Protein AF-A0A966RPW6-F1 (afdb_monomer_lite)

Sequence (92 aa):
MKILHRLGYYLGGFSVGLIFLAFIFNGKKTSCNYSPSARVKNDLLQKKIQIDSALLQRNPKITIEMVKEWINSGDINFSKSDTKRDSCRLYQ

Radius of gyration: 22.58 Å; chains: 1; bounding box: 54×27×57 Å

Secondary structure (DSSP, 8-state):
--HHHHHHHHHHHHHHHHHHHHHHHTT-------SHHHHHHHHHHHS-----HHHHHH-TT--HHHHHHHHHHS---GGGSB---SSS-B--

Foldseek 3Di:
DDVVVVVVVVVVVVVVVVVVVCVVCVPDPDDPQPDPFSVVLVVVVVDDDDDDPVVCVVPVPDDPVVVNVCSVPDGWDPVPWQPPDPDDTGTD

pLDDT: mean 89.42, std 6.55, range [68.06, 97.06]

Structure (mmCIF, N/CA/C/O backbone):
data_AF-A0A966RPW6-F1
#
_entry.id   AF-A0A966RPW6-F1
#
loop_
_atom_site.group_PDB
_atom_site.id
_atom_site.type_symbol
_atom_site.label_atom_id
_atom_site.label_alt_id
_atom_site.label_comp_id
_atom_site.label_asym_id
_atom_site.label_entity_id
_atom_site.label_seq_id
_atom_site.pdbx_PDB_ins_code
_atom_site.Cartn_x
_atom_site.Cartn_y
_atom_site.Cartn_z
_atom_site.occupancy
_atom_site.B_iso_or_equiv
_atom_site.auth_seq_id
_atom_site.auth_comp_id
_atom_site.auth_asym_id
_atom_site.auth_atom_id
_atom_site.pdbx_PDB_model_num
ATOM 1 N N . MET A 1 1 ? -36.613 -1.721 32.662 1.00 68.06 1 MET A N 1
ATOM 2 C CA . MET A 1 1 ? -35.271 -1.228 32.267 1.00 68.06 1 MET A CA 1
ATOM 3 C C . MET A 1 1 ? -35.441 -0.024 31.349 1.00 68.06 1 MET A C 1
ATOM 5 O O . MET A 1 1 ? -36.148 -0.149 30.358 1.00 68.06 1 MET A O 1
ATOM 9 N N . LYS A 1 2 ? -34.862 1.141 31.672 1.00 86.75 2 LYS A N 1
ATOM 10 C CA . LYS A 1 2 ? -34.927 2.327 30.796 1.00 86.75 2 LYS A CA 1
ATOM 11 C C . LYS A 1 2 ? -34.105 2.070 29.523 1.00 86.75 2 LYS A C 1
ATOM 13 O O . LYS A 1 2 ? -33.014 1.509 29.608 1.00 86.75 2 LYS A O 1
ATOM 18 N N . ILE A 1 3 ? -34.604 2.499 28.363 1.00 89.31 3 ILE A N 1
ATOM 19 C CA . ILE A 1 3 ? -33.959 2.324 27.042 1.00 89.31 3 ILE A CA 1
ATOM 20 C C . ILE A 1 3 ? -32.510 2.838 27.043 1.00 89.31 3 ILE A C 1
ATOM 22 O O . ILE A 1 3 ? -31.626 2.211 26.466 1.00 89.31 3 ILE A O 1
ATOM 26 N N . LEU A 1 4 ? -32.254 3.919 27.784 1.00 88.88 4 LEU A N 1
ATOM 27 C CA . LEU A 1 4 ? -30.934 4.530 27.922 1.00 88.88 4 LEU A CA 1
ATOM 28 C C . LEU A 1 4 ? -29.889 3.589 28.545 1.00 88.88 4 LEU A C 1
ATOM 30 O O . LEU A 1 4 ? -28.752 3.548 28.089 1.00 88.88 4 LEU A O 1
ATOM 34 N N . HIS A 1 5 ? -30.271 2.787 29.544 1.00 88.62 5 HIS A N 1
ATOM 35 C CA . HIS A 1 5 ? -29.347 1.827 30.160 1.00 88.62 5 HIS A CA 1
ATOM 36 C C . HIS A 1 5 ? -28.996 0.712 29.177 1.00 88.62 5 HIS A C 1
ATOM 38 O O . HIS A 1 5 ? -27.839 0.327 29.060 1.00 88.62 5 HIS A O 1
ATOM 44 N N . ARG A 1 6 ? -29.987 0.235 28.415 1.00 91.19 6 ARG A N 1
ATOM 45 C CA . ARG A 1 6 ? -29.777 -0.777 27.377 1.00 91.19 6 ARG A CA 1
ATOM 46 C C . ARG A 1 6 ? -28.822 -0.269 26.289 1.00 91.19 6 ARG A C 1
ATOM 48 O O . ARG A 1 6 ? -27.919 -1.000 25.897 1.00 91.19 6 ARG A O 1
ATOM 55 N N . LEU A 1 7 ? -28.982 0.983 25.856 1.00 93.94 7 LEU A N 1
ATOM 56 C CA . LEU A 1 7 ? -28.070 1.624 24.907 1.00 93.94 7 LEU A CA 1
ATOM 57 C C . LEU A 1 7 ? -26.650 1.760 25.480 1.00 93.94 7 LEU A C 1
ATOM 59 O O . LEU A 1 7 ? -25.688 1.437 24.790 1.00 93.94 7 LEU A O 1
ATOM 63 N N . GLY A 1 8 ? -26.520 2.166 26.747 1.00 93.75 8 GLY A N 1
ATOM 64 C CA . GLY A 1 8 ? -25.231 2.268 27.435 1.00 93.75 8 GLY A CA 1
ATOM 65 C C . GLY A 1 8 ? -24.468 0.940 27.482 1.00 93.75 8 GLY A C 1
ATOM 66 O O . GLY A 1 8 ? -23.283 0.909 27.158 1.00 93.75 8 GLY A O 1
ATOM 67 N N . TYR A 1 9 ? -25.147 -0.170 27.791 1.00 93.19 9 TYR A N 1
ATOM 68 C CA . TYR A 1 9 ? -24.520 -1.498 27.776 1.00 93.19 9 TYR A CA 1
ATOM 69 C C . TYR A 1 9 ? -24.034 -1.908 26.376 1.00 93.19 9 TYR A C 1
ATOM 71 O O . TYR A 1 9 ? -22.932 -2.443 26.249 1.00 93.19 9 TYR A O 1
ATOM 79 N N . TYR A 1 10 ? -24.803 -1.622 25.318 1.00 94.50 10 TYR A N 1
ATOM 80 C CA . TYR A 1 10 ? -24.376 -1.911 23.944 1.00 94.50 10 TYR A CA 1
ATOM 81 C C . TYR A 1 10 ? -23.192 -1.045 23.500 1.00 94.50 10 TYR A C 1
ATOM 83 O O . TYR A 1 10 ? -22.243 -1.571 22.921 1.00 94.50 10 TYR A O 1
ATOM 91 N N . LEU A 1 11 ? -23.207 0.257 23.803 1.00 95.75 11 LEU A N 1
ATOM 92 C CA . LEU A 1 11 ? -22.107 1.164 23.462 1.00 95.75 11 LEU A CA 1
ATOM 93 C C . LEU A 1 11 ? -20.831 0.843 24.246 1.00 95.75 11 LEU A C 1
ATOM 95 O O . LEU A 1 11 ? -19.739 0.949 23.689 1.00 95.75 11 LEU A O 1
ATOM 99 N N . GLY A 1 12 ? -20.955 0.397 25.499 1.00 96.25 12 GLY A N 1
ATOM 100 C CA . GLY A 1 12 ? -19.825 -0.072 26.300 1.00 96.25 12 GLY A CA 1
ATOM 101 C C . GLY A 1 12 ? -19.133 -1.273 25.654 1.00 96.25 12 GLY A C 1
ATOM 102 O O . GLY A 1 12 ? -17.933 -1.224 25.386 1.00 96.25 12 GLY A O 1
ATOM 103 N N . GLY A 1 13 ? -19.898 -2.317 25.317 1.00 94.88 13 GLY A N 1
ATOM 104 C CA . GLY A 1 13 ? -19.365 -3.490 24.615 1.00 94.88 13 GLY A CA 1
ATOM 105 C C . GLY A 1 13 ? -18.780 -3.151 23.239 1.00 94.88 13 GLY A C 1
ATOM 106 O O . GLY A 1 13 ? -17.696 -3.619 22.894 1.00 94.88 13 GLY A O 1
ATOM 107 N N . PHE A 1 14 ? -19.449 -2.280 22.479 1.00 96.25 14 PHE A N 1
ATOM 108 C CA . PHE A 1 14 ? -18.965 -1.807 21.181 1.00 96.25 14 PHE A CA 1
ATOM 109 C C . PHE A 1 14 ? -17.630 -1.057 21.292 1.00 96.25 14 PHE A C 1
ATOM 111 O O . PHE A 1 14 ? -16.712 -1.318 20.518 1.00 96.25 14 PHE A O 1
ATOM 118 N N . SER A 1 15 ? -17.488 -0.186 22.294 1.00 97.06 15 SER A N 1
ATOM 119 C CA . SER A 1 15 ? -16.257 0.580 22.534 1.00 97.06 15 SER A CA 1
ATOM 120 C C . SER A 1 15 ? -15.076 -0.334 22.859 1.00 97.06 15 SER A C 1
ATOM 122 O O . SER A 1 15 ? -13.996 -0.169 22.297 1.00 97.06 15 SER A O 1
ATOM 124 N N . VAL A 1 16 ? -15.289 -1.349 23.704 1.00 96.62 16 VAL A N 1
ATOM 125 C CA . VAL A 1 16 ? -14.265 -2.366 24.002 1.00 96.62 16 VAL A CA 1
ATOM 126 C C . VAL A 1 16 ? -13.875 -3.137 22.735 1.00 96.62 16 VAL A C 1
ATOM 128 O O . VAL A 1 16 ? -12.688 -3.347 22.482 1.00 96.62 16 VAL A O 1
ATOM 131 N N . GLY A 1 17 ? -14.854 -3.493 21.897 1.00 95.81 17 GLY A N 1
ATOM 132 C CA . GLY A 1 17 ? -14.608 -4.127 20.601 1.00 95.81 17 GLY A CA 1
ATOM 133 C C . GLY A 1 17 ? -13.759 -3.269 19.657 1.00 95.81 17 GLY A C 1
ATOM 134 O O . GLY A 1 17 ? -12.838 -3.787 19.028 1.00 95.81 17 GLY A O 1
ATOM 135 N N . LEU A 1 18 ? -14.009 -1.956 19.595 1.00 95.62 18 LEU A N 1
ATOM 136 C CA . LEU A 1 18 ? -13.215 -1.029 18.781 1.00 95.62 18 LEU A CA 1
ATOM 137 C C . LEU A 1 18 ? -11.768 -0.907 19.266 1.00 95.62 18 LEU A C 1
ATOM 139 O O . LEU A 1 18 ? -10.862 -0.872 18.437 1.00 95.62 18 LEU A O 1
ATOM 143 N N . ILE A 1 19 ? -11.537 -0.882 20.583 1.00 95.44 19 ILE A N 1
ATOM 144 C CA . ILE A 1 19 ? -10.179 -0.862 21.148 1.00 95.44 19 ILE A CA 1
ATOM 145 C C . ILE A 1 19 ? -9.421 -2.117 20.703 1.00 95.44 19 ILE A C 1
ATOM 147 O O . ILE A 1 19 ? -8.318 -2.020 20.168 1.00 95.44 19 ILE A O 1
ATOM 151 N N . PHE A 1 20 ? -10.030 -3.295 20.854 1.00 94.56 20 PHE A N 1
ATOM 152 C CA . PHE A 1 20 ? -9.415 -4.559 20.445 1.00 94.56 20 PHE A CA 1
ATOM 153 C C . PHE A 1 20 ? -9.136 -4.615 18.934 1.00 94.56 20 PHE A C 1
ATOM 155 O O . PHE A 1 20 ? -8.051 -5.018 18.510 1.00 94.56 20 PHE A O 1
ATOM 162 N N . LEU A 1 21 ? -10.085 -4.150 18.117 1.00 92.00 21 LEU A N 1
ATOM 163 C CA . LEU A 1 21 ? -9.924 -4.049 16.668 1.00 92.00 21 LEU A CA 1
ATOM 164 C C . LEU A 1 21 ? -8.753 -3.133 16.288 1.00 92.00 21 LEU A C 1
ATOM 166 O O . LEU A 1 21 ? -7.941 -3.498 15.436 1.00 92.00 21 LEU A O 1
ATOM 170 N N . ALA A 1 22 ? -8.640 -1.974 16.943 1.00 90.44 22 ALA A N 1
ATOM 171 C CA . ALA A 1 22 ? -7.543 -1.041 16.724 1.00 90.44 22 ALA A CA 1
ATOM 172 C C . ALA A 1 22 ? -6.194 -1.710 17.009 1.00 90.44 22 ALA A C 1
ATOM 174 O O . ALA A 1 22 ? -5.303 -1.622 16.172 1.00 90.44 22 ALA A O 1
ATOM 175 N N . PHE A 1 23 ? -6.057 -2.460 18.109 1.00 91.06 23 PHE A N 1
ATOM 176 C CA . PHE A 1 23 ? -4.829 -3.208 18.408 1.00 91.06 23 PHE A CA 1
ATOM 177 C C . PHE A 1 23 ? -4.463 -4.234 17.327 1.00 91.06 23 PHE A C 1
ATOM 179 O O . PHE A 1 23 ? -3.298 -4.317 16.943 1.00 91.06 23 PHE A O 1
ATOM 186 N N . ILE A 1 24 ? -5.434 -4.981 16.790 1.00 87.62 24 ILE A N 1
ATOM 187 C CA . ILE A 1 24 ? -5.183 -5.956 15.712 1.00 87.62 24 ILE A CA 1
ATOM 188 C C . ILE A 1 24 ? -4.705 -5.269 14.425 1.00 87.62 24 ILE A C 1
ATOM 190 O O . ILE A 1 24 ? -3.879 -5.821 13.689 1.00 87.62 24 ILE A O 1
ATOM 194 N N . PHE A 1 25 ? -5.232 -4.081 14.129 1.00 85.56 25 PHE A N 1
ATOM 195 C CA . PHE A 1 25 ? -4.874 -3.330 12.928 1.00 85.56 25 PHE A CA 1
ATOM 196 C C . PHE A 1 25 ? -3.641 -2.433 13.096 1.00 85.56 25 PHE A C 1
ATOM 198 O O . PHE A 1 25 ? -3.044 -2.078 12.081 1.00 85.56 25 PHE A O 1
ATOM 205 N N . ASN A 1 26 ? -3.192 -2.142 14.323 1.00 80.19 26 ASN A N 1
ATOM 206 C CA . ASN A 1 26 ? -2.074 -1.240 14.653 1.00 80.19 26 ASN A CA 1
ATOM 207 C C . ASN A 1 26 ? -0.669 -1.808 14.331 1.00 80.19 26 ASN A C 1
ATOM 209 O O . ASN A 1 26 ? 0.269 -1.725 15.115 1.00 80.19 26 ASN A O 1
ATOM 213 N N . GLY A 1 27 ? -0.524 -2.426 13.165 1.00 71.25 27 GLY A N 1
ATOM 214 C CA . GLY A 1 27 ? 0.705 -3.077 12.707 1.00 71.25 27 GLY A CA 1
ATOM 215 C C . GLY A 1 27 ? 0.524 -3.829 11.392 1.00 71.25 27 GLY A C 1
ATOM 216 O O . GLY A 1 27 ? 1.496 -4.136 10.702 1.00 71.25 27 GLY A O 1
ATOM 217 N N . LYS A 1 28 ? -0.724 -4.081 10.984 1.00 71.00 28 LYS A N 1
ATOM 218 C CA . LYS A 1 28 ? -1.032 -4.601 9.655 1.00 71.00 28 LYS A CA 1
ATOM 219 C C . LYS A 1 28 ? -1.268 -3.422 8.716 1.00 71.00 28 LYS A C 1
ATOM 221 O O . LYS A 1 28 ? -2.192 -2.643 8.928 1.00 71.00 28 LYS A O 1
ATOM 226 N N . LYS A 1 29 ? -0.478 -3.324 7.640 1.00 69.06 29 LYS A N 1
ATOM 227 C CA . LYS A 1 29 ? -0.726 -2.417 6.500 1.00 69.06 29 LYS A CA 1
ATOM 228 C C . LYS A 1 29 ? -1.972 -2.876 5.724 1.00 69.06 29 LYS A C 1
ATOM 230 O O . LYS A 1 29 ? -1.877 -3.326 4.587 1.00 69.06 29 LYS A O 1
ATOM 235 N N . THR A 1 30 ? -3.127 -2.864 6.385 1.00 68.50 30 THR A N 1
ATOM 236 C CA . THR A 1 30 ? -4.405 -3.292 5.818 1.00 68.50 30 THR A CA 1
ATOM 237 C C . THR A 1 30 ? -4.853 -2.252 4.800 1.00 68.50 30 THR A C 1
ATOM 239 O O . THR A 1 30 ? -5.245 -1.143 5.147 1.00 68.50 30 THR A O 1
ATOM 242 N N . SER A 1 31 ? -4.741 -2.586 3.517 1.00 70.06 31 SER A N 1
ATOM 243 C CA . SER A 1 31 ? -5.298 -1.771 2.446 1.00 70.06 31 SER A CA 1
ATOM 244 C C . SER A 1 31 ? -6.746 -2.191 2.196 1.00 70.06 31 SER A C 1
ATOM 246 O O . SER A 1 31 ? -7.044 -3.358 1.937 1.00 70.06 31 SER A O 1
ATOM 248 N N . CYS A 1 32 ? -7.673 -1.237 2.263 1.00 73.06 32 CYS A N 1
ATOM 249 C CA . CYS A 1 32 ? -9.081 -1.444 1.916 1.00 73.06 32 CYS A CA 1
ATOM 250 C C . CYS A 1 32 ? -9.270 -1.451 0.386 1.00 73.06 32 CYS A C 1
ATOM 252 O O . CYS A 1 32 ? -9.981 -0.618 -0.172 1.00 73.06 32 CYS A O 1
ATOM 254 N N . ASN A 1 33 ? -8.617 -2.387 -0.309 1.00 78.69 33 ASN A N 1
ATOM 255 C CA . ASN A 1 33 ? -8.664 -2.511 -1.769 1.00 78.69 33 ASN A CA 1
ATOM 256 C C . ASN A 1 33 ? -9.901 -3.306 -2.217 1.00 78.69 33 ASN A C 1
ATOM 258 O O . ASN A 1 33 ? -9.821 -4.482 -2.584 1.00 78.69 33 ASN A O 1
ATOM 262 N N . TYR A 1 34 ? -11.069 -2.664 -2.164 1.00 83.06 34 TYR A N 1
ATOM 263 C CA . TYR A 1 34 ? -12.339 -3.304 -2.520 1.00 83.06 34 TYR A CA 1
ATOM 264 C C . TYR A 1 34 ? -12.730 -3.133 -3.991 1.00 83.06 34 TYR A C 1
ATOM 266 O O . TYR A 1 34 ? -13.423 -4.001 -4.523 1.00 83.06 34 TYR A O 1
ATOM 274 N N . SER A 1 35 ? -12.273 -2.072 -4.667 1.00 89.75 35 SER A N 1
ATOM 275 C CA . SER A 1 35 ? -12.596 -1.872 -6.083 1.00 89.75 35 SER A CA 1
ATOM 276 C C . SER A 1 35 ? -11.820 -2.847 -6.983 1.00 89.75 35 SER A C 1
ATOM 278 O O . SER A 1 35 ? -10.684 -3.219 -6.660 1.00 89.75 35 SER A O 1
ATOM 280 N N . PRO A 1 36 ? -12.393 -3.260 -8.132 1.00 90.38 36 PRO A N 1
ATOM 281 C CA . PRO A 1 36 ? -11.701 -4.126 -9.083 1.00 90.38 36 PRO A CA 1
ATOM 282 C C . PRO A 1 36 ? -10.341 -3.568 -9.519 1.00 90.38 36 PRO A C 1
ATOM 284 O O . PRO A 1 36 ? -9.360 -4.311 -9.545 1.00 90.38 36 PRO A O 1
ATOM 287 N N . SER A 1 37 ? -10.250 -2.262 -9.794 1.00 92.38 37 SER A N 1
ATOM 288 C CA . SER A 1 37 ? -8.993 -1.627 -10.200 1.00 92.38 37 SER A CA 1
ATOM 289 C C . SER A 1 37 ? -7.965 -1.595 -9.068 1.00 92.38 37 SER A C 1
ATOM 291 O O . SER A 1 37 ? -6.817 -1.978 -9.285 1.00 92.38 37 SER A O 1
ATOM 293 N N . ALA A 1 38 ? -8.362 -1.255 -7.836 1.00 92.19 38 ALA A N 1
ATOM 294 C CA . ALA A 1 38 ? -7.456 -1.265 -6.684 1.00 92.19 38 ALA A CA 1
ATOM 295 C C . ALA A 1 38 ? -6.880 -2.662 -6.402 1.00 92.19 38 ALA A C 1
ATOM 297 O O . ALA A 1 38 ? -5.703 -2.789 -6.059 1.00 92.19 38 ALA A O 1
ATOM 298 N N . ARG A 1 39 ? -7.678 -3.724 -6.590 1.00 90.69 39 ARG A N 1
ATOM 299 C CA . ARG A 1 39 ? -7.200 -5.109 -6.449 1.00 90.69 39 ARG A CA 1
ATOM 300 C C . ARG A 1 39 ? -6.112 -5.449 -7.456 1.00 90.69 39 ARG A C 1
ATOM 302 O O . ARG A 1 39 ? -5.087 -5.999 -7.063 1.00 90.69 39 ARG A O 1
ATOM 309 N N . VAL A 1 40 ? -6.318 -5.112 -8.729 1.00 93.44 40 VAL A N 1
ATOM 310 C CA . VAL A 1 40 ? -5.327 -5.399 -9.774 1.00 93.44 40 VAL A CA 1
ATOM 311 C C . VAL A 1 40 ? -4.065 -4.566 -9.572 1.00 93.44 40 VAL A C 1
ATOM 313 O O . VAL A 1 40 ? -2.976 -5.127 -9.609 1.00 93.44 40 VAL A O 1
ATOM 316 N N . LYS A 1 41 ? -4.175 -3.266 -9.270 1.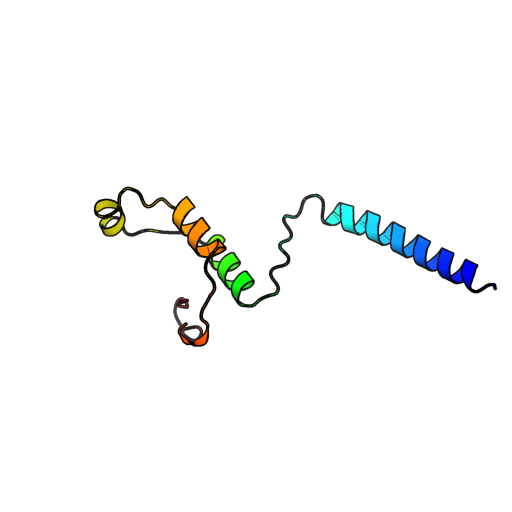00 93.12 41 LYS A N 1
ATOM 317 C CA . LYS A 1 41 ? -3.005 -2.431 -8.942 1.00 93.12 41 LYS A CA 1
ATOM 318 C C . LYS A 1 41 ? -2.183 -3.030 -7.808 1.00 93.12 41 LYS A C 1
ATOM 320 O O . LYS A 1 41 ? -0.966 -3.135 -7.912 1.00 93.12 41 LYS A O 1
ATOM 325 N N . ASN A 1 42 ? -2.848 -3.464 -6.739 1.00 91.69 42 ASN A N 1
ATOM 326 C CA . ASN A 1 42 ? -2.177 -4.081 -5.606 1.00 91.69 42 ASN A CA 1
ATOM 327 C C . ASN A 1 42 ? -1.479 -5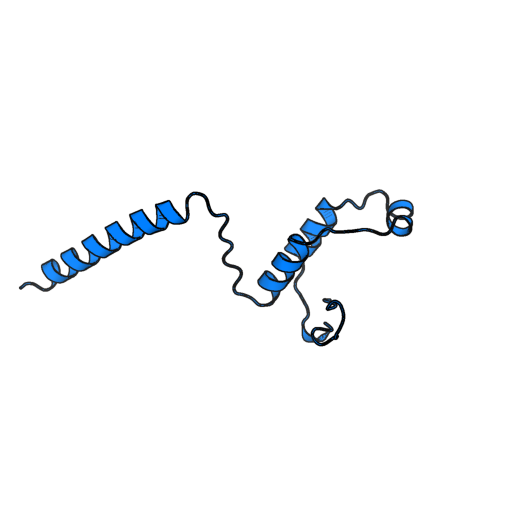.395 -5.991 1.00 91.69 42 ASN A C 1
ATOM 329 O O . ASN A 1 42 ? -0.349 -5.617 -5.567 1.00 91.69 42 ASN A O 1
ATOM 333 N N . ASP A 1 43 ? -2.111 -6.234 -6.817 1.00 91.25 43 ASP A N 1
ATOM 334 C CA . ASP A 1 43 ? -1.480 -7.448 -7.353 1.00 91.25 43 ASP A CA 1
ATOM 335 C C . ASP A 1 43 ? -0.251 -7.122 -8.222 1.00 91.25 43 ASP A C 1
ATOM 337 O O . ASP A 1 43 ? 0.788 -7.763 -8.079 1.00 91.25 43 ASP A O 1
ATOM 341 N N . LEU A 1 44 ? -0.319 -6.092 -9.073 1.00 92.25 44 LEU A N 1
ATOM 342 C CA . LEU A 1 44 ? 0.812 -5.652 -9.899 1.00 92.25 44 LEU A CA 1
ATOM 343 C C . LEU A 1 44 ? 1.981 -5.135 -9.048 1.00 92.25 44 LEU A C 1
ATOM 345 O O . LEU A 1 44 ? 3.128 -5.500 -9.294 1.00 92.25 44 LEU A O 1
ATOM 349 N N . LEU A 1 45 ? 1.700 -4.328 -8.023 1.00 91.94 45 LEU A N 1
ATOM 350 C CA . LEU A 1 45 ? 2.718 -3.729 -7.150 1.00 91.94 45 LEU A CA 1
ATOM 351 C C . LEU A 1 45 ? 3.403 -4.741 -6.223 1.00 91.94 45 LEU A C 1
ATOM 353 O O . LEU A 1 45 ? 4.514 -4.486 -5.756 1.00 91.94 45 LEU A O 1
ATOM 357 N N . GLN A 1 46 ? 2.759 -5.879 -5.957 1.00 90.56 46 GLN A N 1
ATOM 358 C CA . GLN A 1 4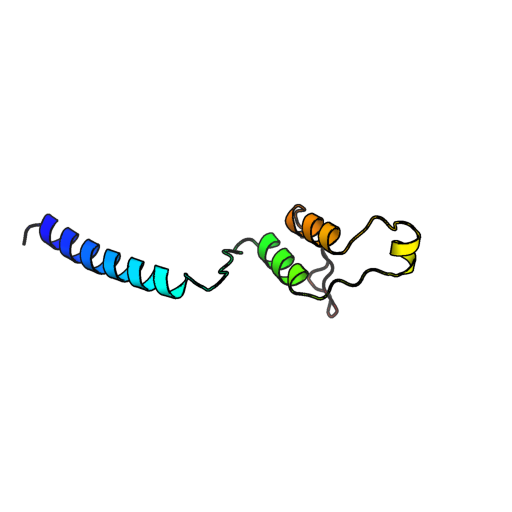6 ? 3.351 -6.987 -5.206 1.00 90.56 46 GLN A CA 1
ATOM 359 C C . GLN A 1 46 ? 4.318 -7.831 -6.052 1.00 90.56 46 GLN A C 1
ATOM 361 O O . GLN A 1 46 ? 5.139 -8.559 -5.493 1.00 90.56 46 GLN A O 1
ATOM 366 N N . LYS A 1 47 ? 4.256 -7.739 -7.387 1.00 90.62 47 LYS A N 1
ATOM 367 C CA . LYS A 1 47 ? 5.147 -8.476 -8.292 1.00 90.62 47 LYS A CA 1
ATOM 368 C C . LYS A 1 47 ? 6.452 -7.715 -8.532 1.00 90.62 47 LYS A C 1
ATOM 370 O O . LYS A 1 47 ? 6.526 -6.489 -8.456 1.00 90.62 47 LYS A O 1
ATOM 375 N N . LYS A 1 48 ? 7.510 -8.458 -8.868 1.00 90.94 48 LYS A N 1
ATOM 376 C CA . LYS A 1 48 ? 8.785 -7.873 -9.296 1.00 90.94 48 LYS A CA 1
ATOM 377 C C . LYS A 1 48 ? 8.608 -7.233 -10.674 1.00 90.94 48 LYS A C 1
ATOM 379 O O . LYS A 1 48 ? 8.376 -7.934 -11.654 1.00 90.94 48 LYS A O 1
ATOM 384 N N . ILE A 1 49 ? 8.758 -5.914 -10.744 1.00 90.69 49 ILE A N 1
ATOM 385 C CA . ILE A 1 49 ? 8.725 -5.164 -12.002 1.00 90.69 49 ILE A CA 1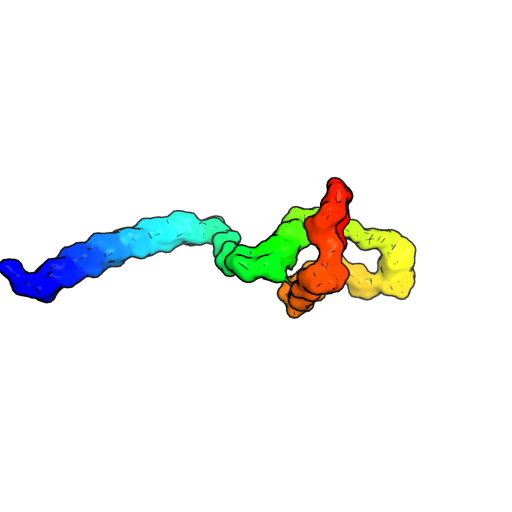
ATOM 386 C C . ILE A 1 49 ? 10.071 -5.352 -12.706 1.00 90.69 49 ILE A C 1
ATOM 388 O O . ILE A 1 49 ? 11.123 -5.061 -12.135 1.00 90.69 49 ILE A O 1
ATOM 392 N N . GLN A 1 50 ? 10.034 -5.851 -13.939 1.00 89.75 50 GLN A N 1
ATOM 393 C CA . GLN A 1 50 ? 11.196 -5.958 -14.816 1.00 89.75 50 GLN A CA 1
ATOM 394 C C . GLN A 1 50 ? 10.970 -5.066 -16.032 1.00 89.75 50 GLN A C 1
ATOM 396 O O . GLN A 1 50 ? 9.937 -5.160 -16.689 1.00 89.75 50 GLN A O 1
ATOM 401 N N . ILE A 1 51 ? 11.936 -4.192 -16.302 1.00 87.50 51 ILE A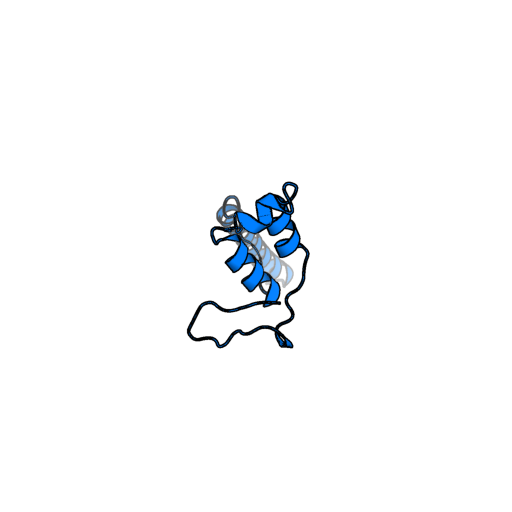 N 1
ATOM 402 C CA . ILE A 1 51 ? 11.934 -3.307 -17.465 1.00 87.50 51 ILE A CA 1
ATOM 403 C C . ILE A 1 51 ? 13.008 -3.826 -18.414 1.00 87.50 51 ILE A C 1
ATOM 405 O O . ILE A 1 51 ? 14.119 -4.135 -17.982 1.00 87.50 51 ILE A O 1
ATOM 409 N N . ASP A 1 52 ? 12.663 -3.933 -19.693 1.00 90.00 52 ASP A N 1
ATOM 410 C CA . ASP A 1 52 ? 13.605 -4.325 -20.736 1.00 90.00 52 ASP A CA 1
ATOM 411 C C . ASP A 1 52 ? 14.794 -3.346 -20.783 1.00 90.00 52 ASP A C 1
ATOM 413 O O . ASP A 1 52 ? 14.624 -2.121 -20.781 1.00 90.00 52 ASP A O 1
ATOM 417 N N . SER A 1 53 ? 16.010 -3.888 -20.847 1.00 85.62 53 SER A N 1
ATOM 418 C CA . SER A 1 53 ? 17.244 -3.109 -20.931 1.00 85.62 53 SER A CA 1
ATOM 419 C C . SER A 1 53 ? 17.276 -2.221 -22.178 1.00 85.62 53 SER A C 1
ATOM 421 O O . SER A 1 53 ? 17.793 -1.106 -22.114 1.00 85.62 53 SER A O 1
ATOM 423 N N . ALA A 1 54 ? 16.650 -2.642 -23.282 1.00 88.69 54 ALA A N 1
ATOM 424 C CA . ALA A 1 54 ? 16.540 -1.835 -24.496 1.00 88.69 54 ALA A CA 1
ATOM 425 C C . ALA A 1 54 ? 15.661 -0.580 -24.311 1.00 88.69 54 ALA A C 1
ATOM 427 O O . ALA A 1 54 ? 15.877 0.434 -24.983 1.00 88.69 54 ALA A O 1
ATOM 428 N N . LEU A 1 55 ? 14.676 -0.622 -23.405 1.00 85.19 55 LEU A N 1
ATOM 429 C CA . LEU A 1 55 ? 13.838 0.534 -23.068 1.00 85.19 55 LEU A CA 1
ATOM 430 C C . LEU A 1 55 ? 14.553 1.488 -22.114 1.00 85.19 55 LEU A C 1
ATOM 432 O O . LEU A 1 55 ? 14.449 2.702 -22.289 1.00 85.19 55 LEU A O 1
ATOM 436 N N . LEU A 1 56 ? 15.317 0.950 -21.161 1.00 86.00 56 LEU A N 1
ATOM 437 C CA . LEU A 1 56 ? 16.142 1.751 -20.253 1.00 86.00 56 LEU A CA 1
ATOM 438 C C . LEU A 1 56 ? 17.245 2.505 -21.003 1.00 86.00 56 LEU A C 1
ATOM 440 O O . LEU A 1 56 ? 17.505 3.662 -20.695 1.00 86.00 56 LEU A O 1
ATOM 444 N N . GLN A 1 57 ? 17.845 1.897 -22.033 1.00 85.94 57 GLN A N 1
ATOM 445 C CA . GLN A 1 57 ? 18.839 2.574 -22.874 1.00 85.94 57 GLN A CA 1
ATOM 446 C C . GLN A 1 57 ? 18.247 3.757 -23.651 1.00 85.94 57 GLN A C 1
ATOM 448 O O . GLN A 1 57 ? 18.890 4.796 -23.775 1.00 85.94 57 GLN A O 1
ATOM 453 N N . ARG A 1 58 ? 17.012 3.627 -24.156 1.00 88.38 58 ARG A N 1
ATOM 454 C CA . ARG A 1 58 ? 16.325 4.726 -24.857 1.00 88.38 58 ARG A CA 1
ATOM 455 C C . ARG A 1 58 ? 15.803 5.795 -23.905 1.00 88.38 58 ARG A C 1
ATOM 457 O O . ARG A 1 58 ? 15.766 6.964 -24.270 1.00 88.38 58 ARG A O 1
ATOM 464 N N . ASN A 1 59 ? 15.395 5.399 -22.703 1.00 85.69 59 ASN A N 1
ATOM 465 C CA . ASN A 1 59 ? 14.781 6.277 -21.715 1.00 85.69 59 ASN A CA 1
ATOM 466 C C . ASN A 1 59 ? 15.443 6.088 -20.341 1.00 85.69 59 ASN A C 1
ATOM 468 O O . ASN A 1 59 ? 14.823 5.538 -19.428 1.00 85.69 59 ASN A O 1
ATOM 472 N N . PRO A 1 60 ? 16.675 6.594 -20.152 1.00 82.06 60 PRO A N 1
ATOM 473 C CA . PRO A 1 60 ? 17.444 6.377 -18.923 1.00 82.06 60 PRO A CA 1
ATOM 474 C C . PRO A 1 60 ? 16.822 7.034 -1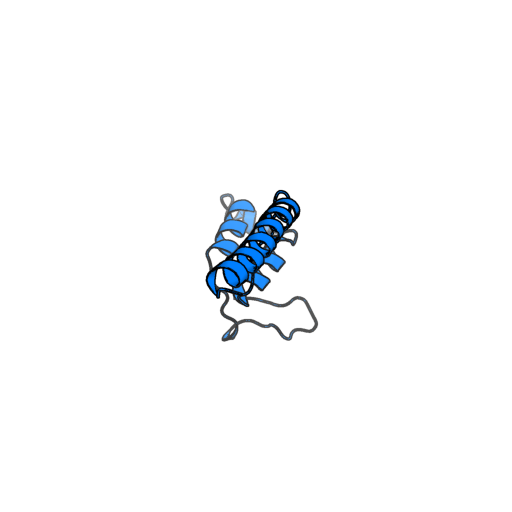7.684 1.00 82.06 60 PRO A C 1
ATOM 476 O O . PRO A 1 60 ? 17.223 6.749 -16.562 1.00 82.06 60 PRO A O 1
ATOM 479 N N . LYS A 1 61 ? 15.834 7.917 -17.875 1.00 87.00 61 LYS A N 1
ATOM 480 C CA . LYS A 1 61 ? 15.095 8.569 -16.789 1.00 87.00 61 LYS A CA 1
ATOM 481 C C . LYS A 1 61 ? 14.029 7.671 -16.159 1.00 87.00 61 LYS A C 1
ATOM 483 O O . LYS A 1 61 ? 13.500 8.048 -15.124 1.00 87.00 61 LYS A O 1
ATOM 488 N N . ILE A 1 62 ? 13.660 6.550 -16.786 1.00 87.38 62 ILE A N 1
ATOM 489 C CA . ILE A 1 62 ? 12.602 5.677 -16.268 1.00 87.38 62 ILE A CA 1
ATOM 490 C C . ILE A 1 62 ? 13.170 4.815 -15.145 1.00 87.38 62 ILE A C 1
ATOM 492 O O . ILE A 1 62 ? 13.985 3.925 -15.383 1.00 87.38 62 ILE A O 1
ATOM 496 N N . THR A 1 63 ? 12.671 5.036 -13.934 1.00 89.50 63 THR A N 1
ATOM 497 C CA . THR A 1 63 ? 12.992 4.214 -12.763 1.00 89.50 63 THR A CA 1
ATOM 498 C C . THR A 1 63 ? 11.795 3.353 -12.357 1.00 89.50 63 THR A C 1
ATOM 500 O O . THR A 1 63 ? 10.646 3.645 -12.694 1.00 89.50 63 THR A O 1
ATOM 503 N N . ILE A 1 64 ? 12.044 2.284 -11.600 1.00 90.12 64 ILE A N 1
ATOM 504 C CA . ILE A 1 64 ? 11.001 1.367 -11.115 1.00 90.12 64 ILE A CA 1
ATOM 505 C C . ILE A 1 64 ? 9.983 2.107 -10.232 1.00 90.12 64 ILE A C 1
ATOM 507 O O . ILE A 1 64 ? 8.790 1.812 -10.278 1.00 90.12 64 ILE A O 1
ATOM 511 N N . GLU A 1 65 ? 10.430 3.090 -9.455 1.00 91.88 65 GLU A N 1
ATOM 512 C CA . GLU A 1 65 ? 9.595 3.937 -8.602 1.00 91.88 65 GLU A CA 1
ATOM 513 C C . GLU A 1 65 ? 8.586 4.733 -9.432 1.00 91.88 65 GLU A C 1
ATOM 515 O O . GLU A 1 65 ? 7.415 4.795 -9.069 1.00 91.88 65 GLU A O 1
ATOM 520 N N . MET A 1 66 ? 9.005 5.259 -10.588 1.00 92.31 66 MET A N 1
ATOM 521 C CA . MET A 1 66 ? 8.106 5.972 -11.498 1.00 92.31 66 MET A CA 1
ATOM 522 C C . MET A 1 66 ? 7.030 5.046 -12.060 1.00 92.31 66 MET A C 1
ATOM 524 O O . MET A 1 66 ? 5.866 5.424 -12.125 1.00 92.31 66 MET A O 1
ATOM 528 N N . VAL A 1 67 ? 7.394 3.808 -12.408 1.00 92.00 67 VAL A N 1
ATOM 529 C CA . VAL A 1 67 ? 6.423 2.812 -12.884 1.00 92.00 67 VAL A CA 1
ATOM 530 C C . VAL A 1 67 ? 5.407 2.471 -11.793 1.00 92.00 67 VAL A C 1
ATOM 532 O O . VAL A 1 67 ? 4.213 2.383 -12.073 1.00 92.00 67 VAL A O 1
ATOM 535 N N . LYS A 1 68 ? 5.846 2.323 -10.537 1.00 93.56 68 LYS A N 1
ATOM 536 C CA . LYS A 1 68 ? 4.932 2.109 -9.402 1.00 93.56 68 LYS A CA 1
ATOM 537 C C . LYS A 1 68 ? 3.978 3.287 -9.214 1.00 93.56 68 LYS A C 1
ATOM 539 O O . LYS A 1 68 ? 2.794 3.068 -8.970 1.00 93.56 68 LYS A O 1
ATOM 544 N N . GLU A 1 69 ? 4.473 4.510 -9.371 1.00 94.00 69 GLU A N 1
ATOM 545 C CA . GLU A 1 69 ? 3.654 5.719 -9.281 1.00 94.00 69 GLU A CA 1
ATOM 546 C C . GLU A 1 69 ? 2.608 5.786 -10.404 1.00 94.00 69 GLU A C 1
ATOM 548 O O . GLU A 1 69 ? 1.439 6.094 -10.159 1.00 94.00 69 GLU A O 1
ATOM 553 N N . TRP A 1 70 ? 2.982 5.409 -11.628 1.00 92.69 70 TRP A N 1
ATOM 554 C CA . TRP A 1 70 ? 2.048 5.310 -12.754 1.00 92.69 70 TRP A CA 1
ATOM 555 C C . TRP A 1 70 ? 0.966 4.252 -12.523 1.00 92.69 70 TRP A C 1
ATOM 557 O O . TRP A 1 70 ? -0.204 4.509 -12.795 1.00 92.69 70 TRP A O 1
ATOM 567 N N . ILE A 1 71 ? 1.319 3.092 -11.959 1.00 93.38 71 ILE A N 1
ATOM 568 C CA . ILE A 1 71 ? 0.342 2.050 -11.600 1.00 93.38 71 ILE A CA 1
ATOM 569 C C . ILE A 1 71 ? -0.618 2.551 -10.509 1.00 93.38 71 ILE A C 1
ATOM 571 O O . ILE A 1 71 ? -1.821 2.295 -10.578 1.00 93.38 71 ILE A O 1
ATOM 575 N N . ASN A 1 72 ? -0.112 3.267 -9.502 1.00 91.88 72 ASN A N 1
ATOM 576 C CA . ASN A 1 72 ? -0.943 3.817 -8.430 1.00 91.88 72 ASN A CA 1
ATOM 577 C C . ASN A 1 72 ? -1.939 4.864 -8.951 1.00 91.88 72 ASN A C 1
ATOM 579 O O . ASN A 1 72 ? -3.118 4.818 -8.584 1.00 91.88 72 ASN A O 1
ATOM 583 N N . SER A 1 73 ? -1.483 5.766 -9.821 1.00 92.31 73 SER A N 1
ATOM 584 C CA . SER A 1 73 ? -2.257 6.913 -10.313 1.00 92.31 73 SER A CA 1
ATOM 585 C C . SER A 1 73 ? -3.211 6.597 -11.473 1.00 92.31 73 SER A C 1
ATOM 587 O O . SER A 1 73 ? -4.296 7.173 -11.521 1.00 92.31 73 SER A O 1
ATOM 589 N N . GLY A 1 74 ? -2.865 5.681 -12.383 1.00 90.56 74 GLY A N 1
ATOM 590 C CA . GLY A 1 74 ? -3.709 5.329 -13.539 1.00 90.56 74 GLY A CA 1
ATOM 591 C C . GLY A 1 74 ? -4.935 4.497 -13.158 1.00 90.56 74 GLY A C 1
ATOM 592 O O . GLY A 1 74 ? -4.920 3.860 -12.122 1.00 90.56 74 GLY A O 1
ATOM 593 N N . ASP A 1 75 ? -6.003 4.457 -13.953 1.00 92.50 75 ASP A N 1
ATOM 594 C CA . ASP A 1 75 ? -7.123 3.515 -13.747 1.00 92.50 75 ASP A CA 1
ATOM 595 C C . ASP A 1 75 ? -7.085 2.394 -14.790 1.00 92.50 75 ASP A C 1
ATOM 597 O O . ASP A 1 75 ? -6.477 2.551 -15.844 1.00 92.50 75 ASP A O 1
ATOM 601 N N . ILE A 1 76 ? -7.715 1.259 -14.488 1.00 93.56 76 ILE A N 1
ATOM 602 C CA . ILE A 1 76 ? -7.673 0.071 -15.343 1.00 93.56 76 ILE A CA 1
ATOM 603 C C . ILE A 1 76 ? -8.935 0.010 -16.188 1.00 93.56 76 ILE A C 1
ATOM 605 O O . ILE A 1 76 ? -10.053 -0.117 -15.680 1.00 93.56 76 ILE A O 1
ATOM 609 N N . ASN A 1 77 ? -8.751 0.027 -17.500 1.00 94.94 77 ASN A N 1
ATOM 610 C CA . ASN A 1 77 ? -9.812 -0.160 -18.463 1.00 94.94 77 ASN A CA 1
ATOM 611 C C . ASN A 1 77 ? -10.049 -1.655 -18.698 1.00 94.94 77 ASN A C 1
ATOM 613 O O . ASN A 1 77 ? -9.486 -2.283 -19.601 1.00 94.94 77 ASN A O 1
ATOM 617 N N . PHE A 1 78 ? -10.939 -2.235 -17.895 1.00 93.94 78 PHE A N 1
ATOM 618 C CA . PHE A 1 78 ? -11.301 -3.649 -18.005 1.00 93.94 78 PHE A CA 1
ATOM 619 C C . PHE A 1 78 ? -11.890 -4.029 -19.369 1.00 93.94 78 PHE A C 1
ATOM 621 O O . PHE A 1 78 ? -11.705 -5.163 -19.799 1.00 93.94 78 PHE A O 1
ATOM 628 N N . SER A 1 79 ? -12.536 -3.095 -20.074 1.00 94.56 79 SER A N 1
ATOM 629 C CA . SER A 1 79 ? -13.105 -3.347 -21.404 1.00 94.56 79 SER A CA 1
ATOM 630 C C . SER A 1 79 ? -12.038 -3.570 -22.475 1.00 94.56 79 SER A C 1
ATOM 632 O O . SER A 1 79 ? -12.308 -4.233 -23.472 1.00 94.56 79 SER A O 1
ATOM 634 N N . LYS A 1 80 ? -10.833 -3.023 -22.280 1.00 94.38 80 LYS A N 1
ATOM 635 C CA . LYS A 1 80 ? -9.687 -3.206 -23.184 1.00 94.38 80 LYS A CA 1
ATOM 636 C C . LYS A 1 80 ? -8.648 -4.198 -22.654 1.00 94.38 80 LYS A C 1
ATOM 638 O O . LYS A 1 80 ? -7.649 -4.455 -23.317 1.00 94.38 80 LYS A O 1
ATOM 643 N N . SER A 1 81 ? -8.873 -4.739 -21.459 1.00 94.19 81 SER A N 1
ATOM 644 C CA . SER A 1 81 ? -7.953 -5.658 -20.791 1.00 94.19 81 SER A CA 1
ATOM 645 C C . SER A 1 81 ? -8.253 -7.112 -21.160 1.00 94.19 81 SER A C 1
ATOM 647 O O . SER A 1 81 ? -9.409 -7.533 -21.195 1.00 94.19 81 SER A O 1
ATOM 649 N N . ASP A 1 82 ? -7.207 -7.916 -21.339 1.00 94.56 82 ASP A N 1
ATOM 650 C CA . ASP A 1 82 ? -7.324 -9.362 -21.522 1.00 94.56 82 ASP A CA 1
ATOM 651 C C . ASP A 1 82 ? -7.187 -10.075 -20.172 1.00 94.56 82 ASP A C 1
ATOM 653 O O . ASP A 1 82 ? -6.101 -10.429 -19.700 1.00 94.56 82 ASP A O 1
ATOM 657 N N . THR A 1 83 ? -8.336 -10.248 -19.522 1.00 91.81 83 THR A N 1
ATOM 658 C CA . THR A 1 83 ? -8.443 -10.866 -18.194 1.00 91.81 83 THR A CA 1
ATOM 659 C C . THR A 1 83 ? -8.636 -12.383 -18.237 1.00 91.81 83 THR A C 1
ATOM 661 O O . THR A 1 83 ? -8.554 -13.024 -17.185 1.00 91.81 83 THR A O 1
ATOM 664 N N . LYS A 1 84 ? -8.888 -12.955 -19.424 1.00 91.88 84 LYS A N 1
ATOM 665 C CA . LYS A 1 84 ? -9.275 -14.364 -19.613 1.00 91.88 84 LYS A CA 1
ATOM 666 C C . LYS A 1 84 ? -8.182 -15.232 -20.233 1.00 91.88 84 LYS A C 1
ATOM 668 O O . LYS A 1 84 ? -8.407 -16.425 -20.393 1.00 91.88 84 LYS A O 1
ATOM 673 N N . ARG A 1 85 ? -7.020 -14.665 -20.566 1.00 91.56 85 ARG A N 1
ATOM 674 C CA . ARG A 1 85 ? -5.843 -15.433 -20.987 1.00 91.56 85 ARG A CA 1
ATOM 675 C C . ARG A 1 85 ? -5.521 -16.572 -20.019 1.00 91.56 85 ARG A C 1
ATOM 677 O O . ARG A 1 85 ? -5.482 -16.369 -18.808 1.00 91.56 85 ARG A O 1
ATOM 684 N N . ASP A 1 86 ? -5.176 -17.722 -20.594 1.00 89.81 86 ASP A N 1
ATOM 685 C CA . ASP A 1 86 ? -4.620 -18.867 -19.858 1.00 89.81 86 ASP A CA 1
ATOM 686 C C . ASP A 1 86 ? -3.199 -18.578 -19.333 1.00 89.81 86 ASP A C 1
ATOM 688 O O . ASP A 1 86 ? -2.724 -19.205 -18.390 1.00 89.81 86 ASP A O 1
ATOM 692 N N . SER A 1 87 ? -2.517 -17.598 -19.939 1.00 89.12 87 SER A N 1
ATOM 693 C CA . SER A 1 87 ? -1.231 -17.056 -19.481 1.00 89.12 87 SER A CA 1
ATOM 694 C C . SER A 1 87 ? -1.419 -15.770 -18.659 1.00 89.12 87 SER A C 1
ATOM 696 O O . SER A 1 87 ? -2.541 -15.394 -18.326 1.00 89.12 87 SER A O 1
ATOM 698 N N . CYS A 1 88 ? -0.335 -15.061 -18.315 1.00 89.06 88 CYS A N 1
ATOM 699 C CA . CYS A 1 88 ? -0.430 -13.803 -17.568 1.00 89.06 88 CYS A CA 1
ATOM 700 C C . CYS A 1 88 ? -1.435 -12.829 -18.208 1.00 89.06 88 CYS A C 1
ATOM 702 O O . CYS A 1 88 ? -1.375 -12.555 -19.411 1.00 89.06 88 CYS A O 1
ATOM 704 N N . ARG A 1 89 ? -2.342 -12.310 -17.372 1.00 92.56 89 ARG A N 1
ATOM 705 C CA . ARG A 1 89 ? -3.364 -11.330 -17.755 1.00 92.56 89 ARG A CA 1
ATOM 706 C C . ARG A 1 89 ? -2.716 -10.020 -18.184 1.00 92.56 89 ARG A C 1
ATOM 708 O O . ARG A 1 89 ? -1.701 -9.616 -17.614 1.00 92.56 89 ARG A O 1
ATOM 715 N N . LEU A 1 90 ? -3.337 -9.352 -19.148 1.00 93.25 90 LEU A N 1
ATOM 716 C CA . LEU A 1 90 ? -2.886 -8.062 -19.659 1.00 93.25 90 LEU A CA 1
ATOM 717 C C . LEU A 1 90 ? -3.913 -6.994 -19.301 1.00 93.25 90 LEU A C 1
ATOM 719 O O . LEU A 1 90 ? -5.093 -7.133 -19.616 1.00 93.25 90 LEU A O 1
ATOM 723 N N . TYR A 1 91 ? -3.453 -5.936 -18.643 1.00 92.88 91 TYR A N 1
ATOM 724 C CA . TYR A 1 91 ? -4.290 -4.825 -18.203 1.00 92.88 91 TYR A CA 1
ATOM 725 C C . TYR A 1 91 ? -3.879 -3.554 -18.940 1.00 92.88 91 TYR A C 1
ATOM 727 O O . TYR A 1 91 ? -2.681 -3.311 -19.104 1.00 92.88 91 TYR A O 1
ATOM 735 N N . GLN A 1 92 ? -4.871 -2.782 -19.384 1.00 89.19 92 GLN A N 1
ATOM 736 C CA . GLN A 1 92 ? -4.685 -1.503 -20.071 1.00 89.19 92 GLN A CA 1
ATOM 737 C C . GLN A 1 92 ? -5.299 -0.357 -19.280 1.00 89.19 92 GLN A C 1
ATOM 739 O O . GLN A 1 92 ? -6.360 -0.587 -18.657 1.00 89.19 92 GLN A O 1
#